Protein AF-A0A523T5A6-F1 (afdb_monomer_lite)

Foldseek 3Di:
DCPLVPDDPVVLVVLLVVLLPDDDPLLCVLLVDPDPDQDSVNSSVSSVPDDSVSSVSSVVSVVVVPDDDVVVVVVVVVVVVPDD

Sequence (84 aa):
MNKLQNMTEKEVDKVKMLLKKVSGIYRKRIAGARQAFLNKEEYEAIVDAADIEKLAKMLRILGFLTQTKVYLFWKRKLKNEKLP

Radius of gyration: 17.13 Å; chains: 1; bounding box: 39×49×30 Å

Secondary structure (DSSP, 8-state):
--TTTTS-HHHHHHHHHHHHH--TTHHHHHHT--SS---HHHHHHHHHT--HHHHHHHHHHHHHHHSPPHHHHHHHHHHHTT--

Structure (mmCIF, N/CA/C/O backbone):
data_AF-A0A523T5A6-F1
#
_entry.id   AF-A0A523T5A6-F1
#
loop_
_atom_site.group_PDB
_atom_site.id
_atom_site.type_symbol
_atom_site.label_atom_id
_atom_site.label_alt_id
_atom_site.label_comp_id
_atom_site.label_asym_id
_atom_site.label_entity_id
_atom_site.label_seq_id
_atom_site.pdbx_PDB_ins_code
_atom_site.Cartn_x
_atom_site.Cartn_y
_atom_site.Cartn_z
_atom_site.occupancy
_atom_site.B_iso_or_equiv
_atom_site.auth_seq_id
_atom_site.auth_comp_id
_atom_site.auth_asym_id
_atom_site.auth_atom_id
_atom_site.pdbx_PDB_model_num
ATOM 1 N N . MET A 1 1 ? -0.274 -1.050 17.693 1.00 51.16 1 MET A N 1
ATOM 2 C CA . MET A 1 1 ? -0.362 -1.237 16.229 1.00 51.16 1 MET A CA 1
ATOM 3 C C . MET A 1 1 ? -1.739 -1.829 15.884 1.00 51.16 1 MET A C 1
ATOM 5 O O . MET A 1 1 ? -1.824 -2.712 15.054 1.00 51.16 1 MET A O 1
ATOM 9 N N . ASN A 1 2 ? -2.836 -1.350 16.499 1.00 60.81 2 ASN A N 1
ATOM 10 C CA . ASN A 1 2 ? -4.082 -2.146 16.598 1.00 60.81 2 ASN A CA 1
ATOM 11 C C . ASN A 1 2 ? -5.285 -1.467 15.919 1.00 60.81 2 ASN A C 1
ATOM 13 O O . ASN A 1 2 ? -6.415 -1.922 16.031 1.00 60.81 2 ASN A O 1
ATOM 17 N N . LYS A 1 3 ? -5.066 -0.344 15.222 1.00 69.19 3 LYS A N 1
ATOM 18 C CA . LYS A 1 3 ? -6.168 0.478 14.704 1.00 69.19 3 LYS A CA 1
ATOM 19 C C . LYS A 1 3 ? -6.920 -0.199 13.553 1.00 69.19 3 LYS A C 1
ATOM 21 O O . LYS A 1 3 ? -8.126 -0.054 13.486 1.00 69.19 3 LYS A O 1
ATOM 26 N N . LEU A 1 4 ? -6.225 -0.976 12.717 1.00 68.81 4 LEU A N 1
ATOM 27 C CA . LEU A 1 4 ? -6.850 -1.778 11.657 1.00 68.81 4 LEU A CA 1
ATOM 28 C C . LEU A 1 4 ? -7.538 -3.047 12.184 1.00 68.81 4 LEU A C 1
ATOM 30 O O . LEU A 1 4 ? -8.487 -3.507 11.570 1.00 68.81 4 LEU A O 1
ATOM 34 N N . GLN A 1 5 ? -7.079 -3.607 13.309 1.00 71.69 5 GLN A N 1
ATOM 35 C CA . GLN A 1 5 ? -7.701 -4.789 13.927 1.00 71.69 5 GLN A CA 1
ATOM 36 C C . GLN A 1 5 ? -9.044 -4.455 14.591 1.00 71.69 5 GLN A C 1
ATOM 38 O O . GLN A 1 5 ? -9.899 -5.321 14.709 1.00 71.69 5 GLN A O 1
ATOM 43 N N . ASN A 1 6 ? -9.234 -3.193 14.984 1.00 80.00 6 ASN A N 1
ATOM 44 C CA . ASN A 1 6 ? -10.468 -2.695 15.594 1.00 80.00 6 ASN A CA 1
ATOM 45 C C . ASN A 1 6 ? -11.416 -2.029 14.577 1.00 80.00 6 ASN A C 1
ATOM 47 O O . ASN A 1 6 ? -12.400 -1.415 14.983 1.00 80.00 6 ASN A O 1
ATOM 51 N N . MET A 1 7 ? -11.092 -2.075 13.281 1.00 81.94 7 MET A N 1
ATOM 52 C CA . MET A 1 7 ? -11.908 -1.483 12.220 1.00 81.94 7 MET A CA 1
ATOM 53 C C . MET A 1 7 ? -12.988 -2.452 11.750 1.00 81.94 7 MET A C 1
ATOM 55 O O . MET A 1 7 ? -12.780 -3.660 11.672 1.00 81.94 7 MET A O 1
ATOM 59 N N . THR A 1 8 ? -14.134 -1.896 11.378 1.00 83.50 8 THR A N 1
ATOM 60 C CA . THR A 1 8 ? -15.193 -2.640 10.693 1.00 83.50 8 THR A CA 1
ATOM 61 C C . THR A 1 8 ? -14.768 -2.996 9.265 1.00 83.50 8 THR A C 1
ATOM 63 O O . THR A 1 8 ? -13.970 -2.286 8.651 1.00 83.50 8 THR A O 1
ATOM 66 N N . GLU A 1 9 ? -15.335 -4.059 8.686 1.00 82.12 9 GLU A N 1
ATOM 67 C CA . GLU A 1 9 ? -15.016 -4.489 7.309 1.00 82.12 9 GLU A CA 1
ATOM 68 C C . GLU A 1 9 ? -15.167 -3.348 6.288 1.00 82.12 9 GLU A C 1
ATOM 70 O O . GLU A 1 9 ? -14.301 -3.142 5.440 1.00 82.12 9 GLU A O 1
ATOM 75 N N . LYS A 1 10 ? -16.191 -2.499 6.452 1.00 84.88 10 LYS A N 1
ATOM 76 C CA . LYS A 1 10 ? -16.423 -1.318 5.600 1.00 84.88 10 LYS A CA 1
ATOM 77 C C . LYS A 1 10 ? -15.294 -0.286 5.669 1.00 84.88 10 LYS A C 1
ATOM 79 O O . LYS A 1 10 ? -15.034 0.424 4.696 1.00 84.88 10 LYS A O 1
ATOM 84 N N . GLU A 1 11 ? -14.650 -0.137 6.822 1.00 83.75 11 GLU A N 1
ATOM 85 C CA . GLU A 1 11 ? -13.511 0.770 6.985 1.00 83.75 11 GLU A CA 1
ATOM 86 C C . GLU A 1 11 ? -12.250 0.185 6.352 1.00 83.75 11 GLU A C 1
ATOM 88 O O . GLU A 1 11 ? -11.501 0.915 5.700 1.00 83.75 11 GLU A O 1
ATOM 93 N N . VAL A 1 12 ? -12.055 -1.130 6.467 1.00 86.06 12 VAL A N 1
ATOM 94 C CA . VAL A 1 12 ? -10.964 -1.844 5.792 1.00 86.06 12 VAL A CA 1
ATOM 95 C C . VAL A 1 12 ? -11.114 -1.748 4.270 1.00 86.06 12 VAL A C 1
ATOM 97 O O . VAL A 1 12 ? -10.137 -1.455 3.579 1.00 86.06 12 VAL A O 1
ATOM 100 N N . ASP A 1 13 ? -12.328 -1.870 3.738 1.00 88.19 13 ASP A N 1
ATOM 101 C CA . ASP A 1 13 ? -12.591 -1.704 2.304 1.00 88.19 13 ASP A CA 1
ATOM 102 C C . ASP A 1 13 ? -12.295 -0.286 1.811 1.00 88.19 13 ASP A C 1
ATOM 104 O O . ASP A 1 13 ? -11.703 -0.099 0.742 1.00 88.19 13 ASP A O 1
ATOM 108 N N . LYS A 1 14 ? -12.617 0.738 2.612 1.00 88.69 14 LYS A N 1
ATOM 109 C CA . LYS A 1 14 ? -12.207 2.119 2.309 1.00 88.69 14 LYS A CA 1
ATOM 110 C C . LYS A 1 14 ? -10.687 2.251 2.248 1.00 88.69 14 LYS A C 1
ATOM 112 O O . LYS A 1 14 ? -10.173 2.916 1.347 1.00 88.69 14 LYS A O 1
ATOM 117 N N . VAL A 1 15 ? -9.961 1.615 3.168 1.00 87.94 15 VAL A N 1
ATOM 118 C CA . VAL A 1 15 ? -8.490 1.599 3.152 1.00 87.94 15 VAL A CA 1
ATOM 119 C C . VAL A 1 15 ? -7.969 0.921 1.883 1.00 87.94 15 VAL A C 1
ATOM 121 O O . VAL A 1 15 ? -7.097 1.485 1.217 1.00 87.94 15 VAL A O 1
ATOM 124 N N . LYS A 1 16 ? -8.531 -0.229 1.492 1.00 89.19 16 LYS A N 1
ATOM 125 C CA . LYS A 1 16 ? -8.179 -0.917 0.240 1.00 89.19 16 LYS A CA 1
ATOM 126 C C . LYS A 1 16 ? -8.429 -0.022 -0.975 1.00 89.19 16 LYS A C 1
ATOM 128 O O . LYS A 1 16 ? -7.523 0.167 -1.784 1.00 89.19 16 LYS A O 1
ATOM 133 N N . MET A 1 17 ? -9.596 0.618 -1.069 1.00 90.25 17 MET A N 1
ATOM 134 C CA . MET A 1 17 ? -9.901 1.579 -2.138 1.00 90.25 17 MET A CA 1
ATOM 135 C C . MET A 1 17 ? -8.878 2.718 -2.223 1.00 90.25 17 MET A C 1
ATOM 137 O O . MET A 1 17 ? -8.462 3.097 -3.319 1.00 90.25 17 MET A O 1
ATOM 141 N N . LEU A 1 18 ? -8.473 3.284 -1.083 1.00 89.19 18 LEU A N 1
ATOM 142 C CA . LEU A 1 18 ? -7.482 4.359 -1.045 1.00 89.19 18 LEU A CA 1
ATOM 143 C C . LEU A 1 18 ? -6.103 3.879 -1.502 1.00 89.19 18 LEU A C 1
ATOM 145 O O . LEU A 1 18 ? -5.448 4.575 -2.277 1.00 89.19 18 LEU A O 1
ATOM 149 N N . LEU A 1 19 ? -5.686 2.680 -1.088 1.00 87.69 19 LEU A N 1
ATOM 150 C CA . LEU A 1 19 ? -4.435 2.078 -1.545 1.00 87.69 19 LEU A CA 1
ATOM 151 C C . LEU A 1 19 ? -4.444 1.837 -3.061 1.00 87.69 19 LEU A C 1
ATOM 153 O O . LEU A 1 19 ? -3.478 2.198 -3.727 1.00 87.69 19 LEU A O 1
ATOM 157 N N . LYS A 1 20 ? -5.551 1.351 -3.640 1.00 88.50 20 LYS A N 1
ATOM 158 C CA . LYS A 1 20 ? -5.687 1.174 -5.102 1.00 88.50 20 LYS A CA 1
ATOM 159 C C . LYS A 1 20 ? -5.555 2.482 -5.891 1.00 88.50 20 LYS A C 1
ATOM 161 O O . LYS A 1 20 ? -5.018 2.492 -7.000 1.00 88.50 20 LYS A O 1
ATOM 166 N N . LYS A 1 21 ? -5.998 3.607 -5.316 1.00 87.88 21 LYS A N 1
ATOM 167 C CA . LYS A 1 21 ? -5.862 4.937 -5.937 1.00 87.88 21 LYS A CA 1
ATOM 168 C C . LYS A 1 21 ? -4.419 5.442 -5.984 1.00 87.88 21 LYS A C 1
ATOM 170 O O . LYS A 1 21 ? -4.138 6.353 -6.763 1.00 87.88 21 LYS A O 1
ATOM 175 N N . VAL A 1 22 ? -3.498 4.867 -5.207 1.00 84.12 22 VAL A N 1
ATOM 176 C CA . VAL A 1 22 ? -2.082 5.245 -5.269 1.00 84.12 22 VAL A CA 1
ATOM 177 C C . VAL A 1 22 ? -1.544 4.939 -6.666 1.00 84.12 22 VAL A C 1
ATOM 179 O O . VAL A 1 22 ? -1.697 3.832 -7.185 1.00 84.12 22 VAL A O 1
ATOM 182 N N . SER A 1 23 ? -0.934 5.932 -7.310 1.00 75.88 23 SER A N 1
ATOM 183 C CA . SER A 1 23 ? -0.488 5.848 -8.701 1.00 75.88 23 SER A CA 1
ATOM 184 C C . SER A 1 23 ? 1.036 5.774 -8.839 1.00 75.88 23 SER A C 1
ATOM 186 O O . SER A 1 23 ? 1.806 6.162 -7.956 1.00 75.88 23 SER A O 1
ATOM 188 N N . GLY A 1 24 ? 1.470 5.251 -9.989 1.00 74.50 24 GLY A N 1
ATOM 189 C CA . GLY A 1 24 ? 2.846 5.356 -10.469 1.00 74.50 24 GLY A CA 1
ATOM 190 C C . GLY A 1 24 ? 3.887 4.572 -9.664 1.00 74.50 24 GLY A C 1
ATOM 191 O O . GLY A 1 24 ? 3.664 3.438 -9.238 1.00 74.50 24 GLY A O 1
ATOM 192 N N . ILE A 1 25 ? 5.052 5.201 -9.480 1.00 73.56 25 ILE A N 1
ATOM 193 C CA . ILE A 1 25 ? 6.303 4.606 -8.969 1.00 73.56 25 ILE A CA 1
ATOM 194 C C . ILE A 1 25 ? 6.148 4.042 -7.542 1.00 73.56 25 ILE A C 1
ATOM 196 O O . ILE A 1 25 ? 6.906 3.164 -7.118 1.00 73.56 25 ILE A O 1
ATOM 200 N N . TYR A 1 26 ? 5.148 4.510 -6.793 1.00 79.75 26 TYR A N 1
ATOM 201 C CA . TYR A 1 26 ? 4.924 4.096 -5.411 1.00 79.75 26 TYR A CA 1
ATOM 202 C C . TYR A 1 26 ? 4.245 2.729 -5.279 1.00 79.75 26 TYR A C 1
ATOM 204 O O . TYR A 1 26 ? 4.490 2.053 -4.281 1.00 79.75 26 TYR A O 1
ATOM 212 N N . ARG A 1 27 ? 3.483 2.266 -6.285 1.00 83.62 27 ARG A N 1
ATOM 213 C CA . ARG A 1 27 ? 2.774 0.968 -6.243 1.00 83.62 27 ARG A CA 1
ATOM 214 C C . ARG A 1 27 ? 3.713 -0.193 -5.945 1.00 83.62 27 ARG A C 1
ATOM 216 O O . ARG A 1 27 ? 3.476 -0.967 -5.024 1.00 83.62 27 ARG A O 1
ATOM 223 N N . LYS A 1 28 ? 4.840 -0.246 -6.657 1.00 82.25 28 LYS A N 1
ATOM 224 C CA . LYS A 1 28 ? 5.864 -1.282 -6.478 1.00 82.25 28 LYS A CA 1
ATOM 225 C C . LYS A 1 28 ? 6.468 -1.264 -5.074 1.00 82.25 28 LYS A C 1
ATOM 227 O O . LYS A 1 28 ? 6.631 -2.311 -4.454 1.00 82.25 28 LYS A O 1
ATOM 232 N N . ARG A 1 29 ? 6.778 -0.069 -4.561 1.00 82.19 29 ARG A N 1
ATOM 233 C CA . ARG A 1 29 ? 7.377 0.098 -3.228 1.00 82.19 29 ARG A CA 1
ATOM 234 C C . ARG A 1 29 ? 6.413 -0.304 -2.118 1.00 82.19 29 ARG A C 1
ATOM 236 O O . ARG A 1 29 ? 6.835 -0.939 -1.162 1.00 82.19 29 ARG A O 1
ATOM 243 N N . ILE A 1 30 ? 5.139 0.046 -2.268 1.00 84.31 30 ILE A N 1
ATOM 244 C CA . ILE A 1 30 ? 4.085 -0.281 -1.305 1.00 84.31 30 ILE A CA 1
ATOM 245 C C . ILE A 1 30 ? 3.784 -1.780 -1.329 1.00 84.31 30 ILE A C 1
ATOM 247 O O . ILE A 1 30 ? 3.705 -2.396 -0.272 1.00 84.31 30 ILE A O 1
ATOM 251 N N . ALA A 1 31 ? 3.684 -2.381 -2.517 1.00 83.19 31 ALA A N 1
ATOM 252 C CA . ALA A 1 31 ? 3.451 -3.815 -2.667 1.00 83.19 31 ALA A CA 1
ATOM 253 C C . ALA A 1 31 ? 4.631 -4.677 -2.188 1.00 83.19 31 ALA A C 1
ATOM 255 O O . ALA A 1 31 ? 4.445 -5.859 -1.908 1.00 83.19 31 ALA A O 1
ATOM 256 N N . GLY A 1 32 ? 5.847 -4.116 -2.121 1.00 77.25 32 GLY A N 1
ATOM 257 C CA . GLY A 1 32 ? 7.062 -4.885 -1.837 1.00 77.25 32 GLY A CA 1
ATOM 258 C C . GLY A 1 32 ? 7.356 -5.943 -2.907 1.00 77.25 32 GLY A C 1
ATOM 259 O O . GLY A 1 32 ? 8.040 -6.926 -2.629 1.00 77.25 32 GLY A O 1
ATOM 260 N N . ALA A 1 33 ? 6.811 -5.767 -4.11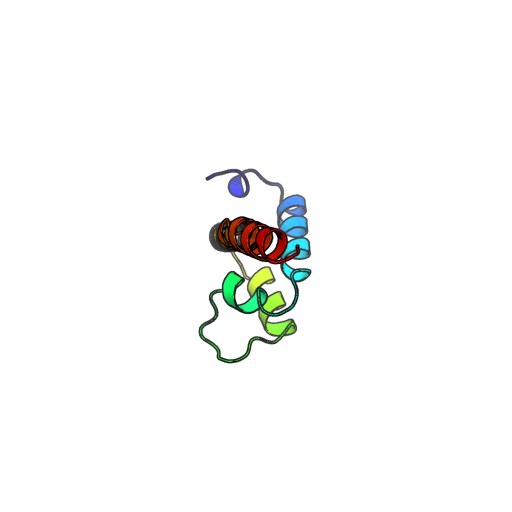5 1.00 76.19 33 ALA A N 1
ATOM 261 C CA . ALA A 1 33 ? 6.909 -6.739 -5.192 1.00 76.19 33 ALA A CA 1
ATOM 262 C C . ALA A 1 33 ? 8.336 -6.782 -5.759 1.00 76.19 33 ALA A C 1
ATOM 264 O O . ALA A 1 33 ? 8.932 -5.748 -6.075 1.00 76.19 33 ALA A O 1
ATOM 265 N N . ARG A 1 34 ? 8.873 -7.998 -5.916 1.00 69.62 34 ARG A N 1
ATOM 266 C CA . ARG A 1 34 ? 10.220 -8.250 -6.461 1.00 69.62 34 ARG A CA 1
ATOM 267 C C . ARG A 1 34 ? 10.276 -8.158 -7.994 1.00 69.62 34 ARG A C 1
ATOM 269 O O . ARG A 1 34 ? 11.364 -8.118 -8.556 1.00 69.62 34 ARG A O 1
ATOM 276 N N . GLN A 1 35 ? 9.119 -8.111 -8.656 1.00 70.00 35 GLN A N 1
ATOM 277 C CA . GLN A 1 35 ? 8.991 -8.043 -10.113 1.00 70.00 35 GLN A CA 1
ATOM 278 C C . GLN A 1 35 ? 9.543 -6.724 -10.674 1.00 70.00 35 GLN A C 1
ATOM 280 O O . GLN A 1 35 ? 9.467 -5.672 -10.034 1.00 70.00 35 GLN A O 1
ATOM 285 N N . ALA A 1 36 ? 10.112 -6.771 -11.882 1.00 66.94 36 ALA A N 1
ATOM 286 C CA . ALA A 1 36 ? 10.664 -5.598 -12.562 1.00 66.94 36 ALA A CA 1
ATOM 287 C C . ALA A 1 36 ? 9.571 -4.555 -12.853 1.00 66.94 36 ALA A C 1
ATOM 289 O O . ALA A 1 36 ? 9.737 -3.388 -12.483 1.00 66.94 36 ALA A O 1
ATOM 290 N N . PHE A 1 37 ? 8.432 -5.015 -13.368 1.00 67.69 37 PHE A N 1
ATOM 291 C CA . PHE A 1 37 ? 7.241 -4.231 -13.675 1.00 67.69 37 PHE A CA 1
ATOM 292 C C . PHE A 1 37 ? 6.066 -4.786 -12.875 1.00 67.69 37 PHE A C 1
ATOM 294 O O . PHE A 1 37 ? 5.962 -5.996 -12.713 1.00 67.69 37 PHE A O 1
ATOM 301 N N . LEU A 1 38 ? 5.244 -3.893 -12.327 1.00 79.50 38 LEU A N 1
ATOM 302 C CA . LEU A 1 38 ? 4.025 -4.256 -11.615 1.00 79.50 38 LEU A CA 1
ATOM 303 C C . LEU A 1 38 ? 2.883 -3.489 -12.266 1.00 79.50 38 LEU A C 1
ATOM 305 O O . LEU A 1 38 ? 2.836 -2.255 -12.183 1.00 79.50 38 LEU A O 1
ATOM 309 N N . ASN A 1 39 ? 1.997 -4.220 -12.930 1.00 84.56 39 ASN A N 1
ATOM 310 C CA . ASN A 1 39 ? 0.860 -3.638 -13.618 1.00 84.56 39 ASN A CA 1
ATOM 311 C C . ASN A 1 39 ? -0.212 -3.201 -12.613 1.00 84.56 39 ASN A C 1
ATOM 313 O O . ASN A 1 39 ? -0.213 -3.579 -11.439 1.00 84.56 39 ASN A O 1
ATOM 317 N N . LYS A 1 40 ? -1.129 -2.338 -13.065 1.00 84.88 40 LYS A N 1
ATOM 318 C CA . LYS A 1 40 ? -2.199 -1.805 -12.208 1.00 84.88 40 LYS A CA 1
ATOM 319 C C . LYS A 1 40 ? -3.091 -2.926 -11.667 1.00 84.88 40 LYS A C 1
ATOM 321 O O . LYS A 1 40 ? -3.370 -2.936 -10.477 1.00 84.88 40 LYS A O 1
ATOM 326 N N . GLU A 1 41 ? -3.491 -3.851 -12.528 1.00 87.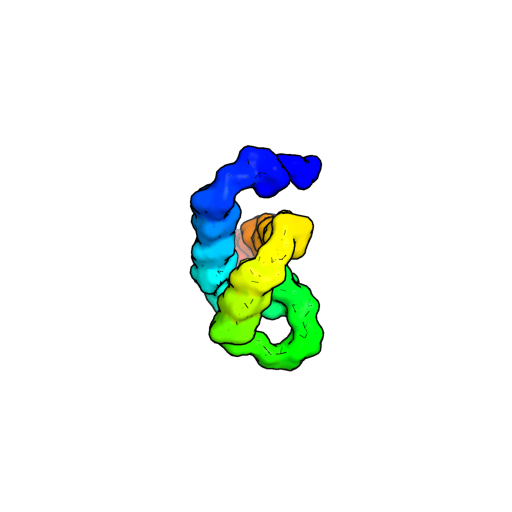06 41 GLU A N 1
ATOM 327 C CA . GLU A 1 41 ? -4.378 -4.969 -12.186 1.00 87.06 41 GLU A CA 1
ATOM 328 C C . GLU A 1 41 ? -3.728 -5.908 -11.163 1.00 87.06 41 GLU A C 1
ATOM 330 O O . GLU A 1 41 ? -4.339 -6.244 -10.153 1.00 87.06 41 GLU A O 1
ATOM 335 N N . GLU A 1 42 ? -2.448 -6.238 -11.356 1.00 87.06 42 GLU A N 1
ATOM 336 C CA . GLU A 1 42 ? -1.671 -7.044 -10.406 1.00 87.06 42 GLU A CA 1
ATOM 337 C C . GLU A 1 42 ? -1.562 -6.355 -9.043 1.00 87.06 42 GLU A C 1
ATOM 339 O O . GLU A 1 42 ? -1.698 -6.988 -7.997 1.00 87.06 42 GLU A O 1
ATOM 344 N N . TYR A 1 43 ? -1.343 -5.037 -9.038 1.00 87.25 43 TYR A N 1
ATOM 345 C CA . TYR A 1 43 ? -1.309 -4.260 -7.805 1.00 87.25 43 TYR A CA 1
ATOM 346 C C . TYR A 1 43 ? -2.660 -4.268 -7.082 1.00 87.25 43 TYR A C 1
ATOM 348 O O . TYR A 1 43 ? -2.698 -4.465 -5.869 1.00 87.25 43 TYR A O 1
ATOM 356 N N . GLU A 1 44 ? -3.760 -4.071 -7.807 1.00 90.00 44 GLU A N 1
ATOM 357 C CA . GLU A 1 44 ? -5.102 -4.099 -7.223 1.00 90.00 44 GLU A CA 1
ATOM 358 C C . GLU A 1 44 ? -5.429 -5.478 -6.639 1.00 90.00 44 GLU A C 1
ATOM 360 O O . GLU A 1 44 ? -5.894 -5.541 -5.501 1.00 90.00 44 GLU A O 1
ATOM 365 N N . ALA A 1 45 ? -5.065 -6.561 -7.333 1.00 89.75 45 ALA A N 1
ATOM 366 C CA . ALA A 1 45 ? -5.207 -7.926 -6.831 1.00 89.75 45 ALA A CA 1
ATOM 367 C C . ALA A 1 45 ? -4.385 -8.170 -5.551 1.00 89.75 45 ALA A C 1
ATOM 369 O O . ALA A 1 45 ? -4.875 -8.780 -4.601 1.00 89.75 45 ALA A O 1
ATOM 370 N N . ILE A 1 46 ? -3.154 -7.646 -5.477 1.00 88.69 46 ILE A N 1
ATOM 371 C CA . ILE A 1 46 ? -2.323 -7.725 -4.264 1.00 88.69 46 ILE A CA 1
ATOM 372 C C . ILE A 1 46 ? -2.976 -6.983 -3.091 1.00 88.69 46 ILE A C 1
ATOM 374 O O . ILE A 1 46 ? -2.875 -7.449 -1.956 1.00 88.69 46 ILE A O 1
ATOM 378 N N . VAL A 1 47 ? -3.605 -5.831 -3.340 1.00 89.31 47 VAL A N 1
ATOM 379 C CA . VAL A 1 47 ? -4.298 -5.046 -2.306 1.00 89.31 47 VAL A CA 1
ATOM 380 C C . VAL A 1 47 ? -5.572 -5.752 -1.838 1.00 89.31 47 VAL A C 1
ATOM 382 O O . VAL A 1 47 ? -5.864 -5.746 -0.642 1.00 89.31 47 VAL A O 1
ATOM 385 N N . ASP A 1 48 ? -6.306 -6.395 -2.745 1.00 90.00 48 ASP A N 1
ATOM 386 C CA . ASP A 1 48 ? -7.518 -7.143 -2.402 1.00 90.00 48 ASP A CA 1
ATOM 387 C C . ASP A 1 48 ? -7.218 -8.382 -1.564 1.00 90.00 48 ASP A C 1
ATOM 389 O O . ASP A 1 48 ? -7.881 -8.601 -0.546 1.00 90.00 48 ASP A O 1
ATOM 393 N N . ALA A 1 49 ? -6.178 -9.126 -1.944 1.00 89.31 49 ALA A N 1
ATOM 394 C CA . ALA A 1 49 ? -5.718 -10.327 -1.253 1.00 89.31 49 ALA A CA 1
ATOM 395 C C . ALA A 1 49 ? -4.891 -10.040 0.017 1.00 89.31 49 ALA A C 1
ATOM 397 O O . ALA A 1 49 ? -4.458 -10.974 0.690 1.00 89.31 49 ALA A O 1
ATOM 398 N N . ALA A 1 50 ? -4.607 -8.773 0.338 1.00 88.06 50 ALA A N 1
ATOM 399 C CA . ALA A 1 50 ? -3.814 -8.422 1.510 1.00 88.06 50 ALA A CA 1
ATOM 400 C C . ALA A 1 50 ? -4.605 -8.617 2.811 1.00 88.06 50 ALA A C 1
ATOM 402 O O . ALA A 1 50 ? -5.726 -8.124 2.960 1.00 88.06 50 ALA A O 1
ATOM 403 N N . ASP A 1 51 ? -3.966 -9.283 3.773 1.00 88.12 51 ASP A N 1
ATOM 404 C CA . ASP A 1 51 ? -4.432 -9.357 5.152 1.00 88.12 51 ASP A CA 1
ATOM 405 C C . ASP A 1 51 ? -4.215 -8.027 5.900 1.00 88.12 51 ASP A C 1
ATOM 407 O O . ASP A 1 51 ? -3.586 -7.079 5.412 1.00 88.12 51 ASP A O 1
ATOM 411 N N . ILE A 1 52 ? -4.753 -7.950 7.118 1.00 86.88 52 ILE A N 1
ATOM 412 C CA . ILE A 1 52 ? -4.697 -6.747 7.956 1.00 86.88 52 ILE A CA 1
ATOM 413 C C . ILE A 1 52 ? -3.247 -6.320 8.244 1.00 86.88 52 ILE A C 1
ATOM 415 O O . ILE A 1 52 ? -2.940 -5.124 8.213 1.00 86.88 52 ILE A O 1
ATOM 419 N N . GLU A 1 53 ? -2.338 -7.266 8.491 1.00 86.31 53 GLU A N 1
ATOM 420 C CA . GLU A 1 53 ? -0.927 -6.958 8.754 1.00 86.31 53 GLU A CA 1
ATOM 421 C C . GLU A 1 53 ? -0.222 -6.383 7.525 1.00 86.31 53 GLU A C 1
ATOM 423 O O . GLU A 1 53 ? 0.513 -5.391 7.610 1.00 86.31 53 GLU A O 1
ATOM 428 N N . LYS A 1 54 ? -0.470 -6.963 6.353 1.00 87.44 54 LYS A N 1
ATOM 429 C CA . LYS A 1 54 ? 0.097 -6.516 5.086 1.00 87.44 54 LYS A CA 1
ATOM 430 C C . LYS A 1 54 ? -0.453 -5.149 4.700 1.00 87.44 54 LYS A C 1
ATOM 432 O O . LYS A 1 54 ? 0.334 -4.293 4.293 1.00 87.44 54 LYS A O 1
ATOM 437 N N . LEU A 1 55 ? -1.741 -4.885 4.924 1.00 89.06 55 LEU A N 1
ATOM 438 C CA . LEU A 1 55 ? -2.331 -3.549 4.772 1.00 89.06 55 LEU A CA 1
ATOM 439 C C . LEU A 1 55 ? -1.685 -2.527 5.721 1.00 89.06 55 LEU A C 1
ATOM 441 O O . LEU A 1 55 ? -1.334 -1.423 5.296 1.00 89.06 55 LEU A O 1
ATOM 445 N N . ALA A 1 56 ? -1.439 -2.894 6.983 1.00 88.38 56 ALA A N 1
ATOM 446 C CA . ALA A 1 56 ? -0.739 -2.032 7.938 1.00 88.38 56 ALA A CA 1
ATOM 447 C C . ALA A 1 56 ? 0.682 -1.690 7.462 1.00 88.38 56 ALA A C 1
ATOM 449 O O . ALA A 1 56 ? 1.122 -0.537 7.532 1.00 88.38 56 ALA A O 1
ATOM 450 N N . LYS A 1 57 ? 1.399 -2.684 6.929 1.00 89.06 57 LYS A N 1
ATOM 451 C CA . LYS A 1 57 ? 2.744 -2.511 6.373 1.00 89.06 57 LYS A CA 1
ATOM 452 C C . LYS A 1 57 ? 2.737 -1.615 5.135 1.00 89.06 57 LYS A C 1
ATOM 454 O O . LYS A 1 57 ? 3.578 -0.721 5.036 1.00 89.06 57 LYS A O 1
ATOM 459 N N . MET A 1 58 ? 1.773 -1.799 4.234 1.00 90.12 58 MET A N 1
ATOM 460 C CA . MET A 1 58 ? 1.574 -0.942 3.061 1.00 90.12 58 MET A CA 1
ATOM 461 C C . MET A 1 58 ? 1.346 0.519 3.463 1.00 90.12 58 MET A C 1
ATOM 463 O O . MET A 1 58 ? 2.008 1.410 2.929 1.00 90.12 58 MET A O 1
ATOM 467 N N . LEU A 1 59 ? 0.479 0.771 4.449 1.00 88.69 59 LEU A N 1
ATOM 468 C CA . LEU A 1 59 ? 0.224 2.117 4.970 1.00 88.69 59 LEU A CA 1
ATOM 469 C C . LEU A 1 59 ? 1.459 2.741 5.623 1.00 88.69 59 LEU A C 1
ATOM 471 O O . LEU A 1 59 ? 1.730 3.923 5.420 1.00 88.69 59 LEU A O 1
ATOM 475 N N . ARG A 1 60 ? 2.249 1.957 6.364 1.00 88.56 60 ARG A N 1
ATOM 476 C CA . ARG A 1 60 ? 3.511 2.432 6.947 1.00 88.56 60 ARG A CA 1
ATOM 477 C C . ARG A 1 60 ? 4.499 2.876 5.868 1.00 88.56 60 ARG A C 1
ATOM 479 O O . ARG A 1 60 ? 5.114 3.933 5.998 1.00 88.56 60 ARG A O 1
ATOM 486 N N . ILE A 1 61 ? 4.650 2.080 4.809 1.00 88.19 61 ILE A N 1
ATOM 487 C CA . ILE A 1 61 ? 5.521 2.415 3.675 1.00 88.19 61 ILE A CA 1
ATOM 488 C C . ILE A 1 61 ? 5.001 3.666 2.967 1.00 88.19 61 ILE A C 1
ATOM 490 O O . ILE A 1 61 ? 5.786 4.566 2.679 1.00 88.19 61 ILE A O 1
ATOM 494 N N . LEU A 1 62 ? 3.691 3.752 2.729 1.00 87.25 62 LEU A N 1
ATOM 495 C CA . LEU A 1 62 ? 3.069 4.928 2.130 1.00 87.25 62 LEU A CA 1
ATOM 496 C C . LEU A 1 62 ? 3.351 6.188 2.960 1.00 87.25 62 LEU A C 1
ATOM 498 O O . LEU A 1 62 ? 3.843 7.162 2.403 1.00 87.25 62 LEU A O 1
ATOM 502 N N . GLY A 1 63 ? 3.144 6.142 4.280 1.00 86.31 63 GLY A N 1
ATOM 503 C CA . GLY A 1 63 ? 3.429 7.261 5.184 1.00 86.31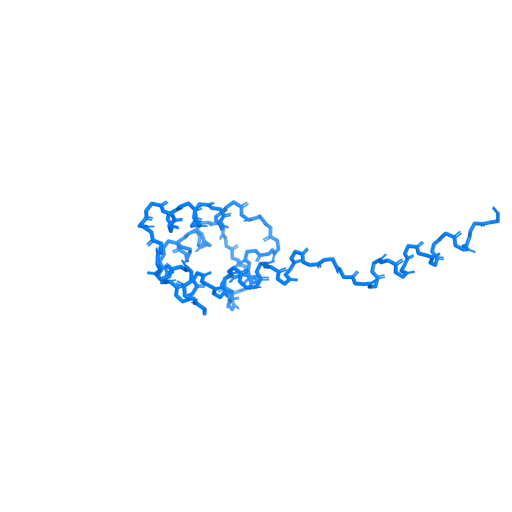 63 GLY A CA 1
ATOM 504 C C . GLY 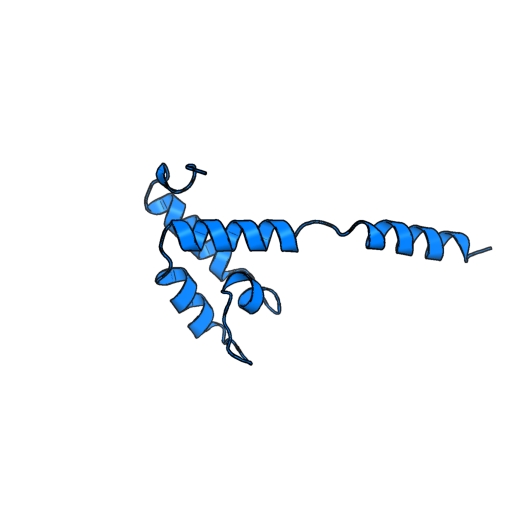A 1 63 ? 4.884 7.735 5.102 1.00 86.31 63 GLY A C 1
ATOM 505 O O . GLY A 1 63 ? 5.150 8.932 4.989 1.00 86.31 63 GLY A O 1
ATOM 506 N N . PHE A 1 64 ? 5.830 6.793 5.058 1.00 85.75 64 PHE A N 1
ATOM 507 C CA . PHE A 1 64 ? 7.248 7.103 4.871 1.00 85.75 64 PHE A CA 1
ATOM 508 C C . PHE A 1 64 ? 7.549 7.723 3.497 1.00 85.75 64 PHE A C 1
ATOM 510 O O . PHE A 1 64 ? 8.380 8.623 3.385 1.00 85.75 64 PHE A O 1
ATOM 517 N N . LEU A 1 65 ? 6.881 7.262 2.436 1.00 83.94 65 LEU A N 1
ATOM 518 C CA . LEU A 1 65 ? 7.057 7.793 1.081 1.00 83.94 65 LEU A CA 1
ATOM 519 C C . LEU A 1 65 ? 6.454 9.191 0.914 1.00 83.94 65 LEU A C 1
ATOM 521 O O . LEU A 1 65 ? 7.015 9.994 0.171 1.00 83.94 65 LEU A O 1
ATOM 525 N N . THR A 1 66 ? 5.348 9.482 1.601 1.00 81.75 66 THR A N 1
ATOM 526 C CA . THR A 1 66 ? 4.704 10.804 1.599 1.00 81.75 66 THR A CA 1
ATOM 527 C C . THR A 1 66 ? 5.437 11.830 2.454 1.00 81.75 66 THR A C 1
ATOM 529 O O . THR A 1 66 ? 5.185 13.025 2.324 1.00 81.75 66 THR A O 1
ATOM 532 N N . GLN A 1 67 ? 6.343 11.391 3.331 1.00 81.94 67 GLN A N 1
ATOM 533 C CA . GLN A 1 67 ? 7.070 12.297 4.205 1.00 81.94 67 GLN A CA 1
ATOM 534 C C . GLN A 1 67 ? 7.999 13.208 3.392 1.00 81.94 67 GLN A C 1
ATOM 536 O O . GLN A 1 67 ? 8.857 12.752 2.629 1.00 81.94 67 GLN A O 1
ATOM 541 N N . THR A 1 68 ? 7.855 14.518 3.592 1.00 76.44 68 THR A N 1
ATOM 542 C CA . THR A 1 68 ? 8.716 15.521 2.964 1.00 76.44 68 THR A CA 1
ATOM 543 C C . THR A 1 68 ? 10.160 15.319 3.402 1.00 76.44 68 THR A C 1
ATOM 545 O O . THR A 1 68 ? 10.481 15.306 4.590 1.00 76.44 68 THR A O 1
ATOM 548 N N . LYS A 1 69 ? 11.058 15.165 2.430 1.00 79.81 69 LYS A N 1
ATOM 549 C CA . LYS A 1 69 ? 12.475 14.925 2.702 1.00 79.81 69 LYS A CA 1
ATOM 550 C C . LYS A 1 69 ? 13.192 16.242 2.996 1.00 79.81 69 LYS A C 1
ATOM 552 O O . LYS A 1 69 ? 13.134 17.166 2.188 1.00 79.81 69 LYS A O 1
ATOM 557 N N . VAL A 1 70 ? 13.908 16.308 4.123 1.00 74.56 70 VAL A N 1
ATOM 558 C CA . VAL A 1 70 ? 14.554 17.537 4.636 1.00 74.56 70 VAL A CA 1
ATOM 559 C C . VAL A 1 70 ? 15.509 18.180 3.624 1.00 74.56 70 VAL A C 1
ATOM 561 O O . VAL A 1 70 ? 15.540 19.400 3.483 1.00 74.56 70 VAL A O 1
ATOM 564 N N . TYR A 1 71 ? 16.217 17.371 2.830 1.00 74.75 71 TYR A N 1
ATOM 565 C CA . TYR A 1 71 ? 17.124 17.880 1.796 1.00 74.75 71 TYR A CA 1
ATOM 566 C C . TYR A 1 71 ? 16.423 18.727 0.723 1.00 74.75 71 TYR A C 1
ATOM 568 O O . TYR A 1 71 ? 17.073 19.535 0.064 1.00 74.75 71 TYR A O 1
ATOM 576 N N . LEU A 1 72 ? 15.110 18.566 0.523 1.00 69.31 72 LEU A N 1
ATOM 577 C CA . LEU A 1 72 ? 14.356 19.404 -0.410 1.00 69.31 72 LEU A CA 1
ATOM 578 C C . LEU A 1 72 ? 14.251 20.843 0.107 1.00 69.31 72 LEU A C 1
ATOM 580 O O . LEU A 1 72 ? 14.305 21.774 -0.695 1.00 69.31 72 LEU A O 1
ATOM 584 N N . PHE A 1 73 ? 14.195 21.041 1.429 1.00 73.88 73 PHE A N 1
ATOM 585 C CA . PHE A 1 73 ? 14.262 22.371 2.037 1.00 73.88 73 PHE A CA 1
ATOM 586 C C . PHE A 1 73 ? 15.662 22.978 1.904 1.00 73.88 73 PHE A C 1
ATOM 588 O O . PHE A 1 73 ? 15.792 24.138 1.516 1.00 73.88 73 PHE A O 1
ATOM 595 N N . TRP A 1 74 ? 16.716 2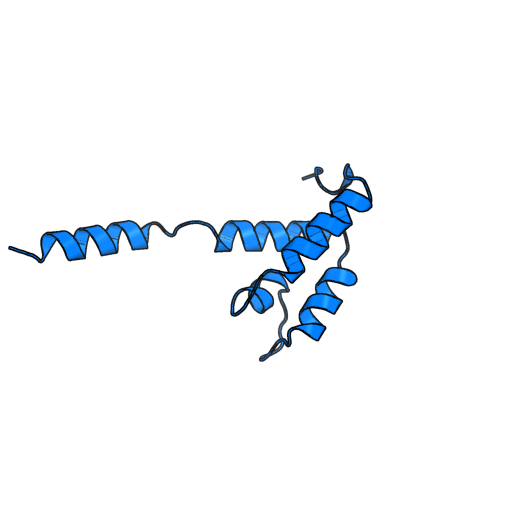2.191 2.136 1.00 76.94 74 TRP A N 1
ATOM 596 C CA . TRP A 1 74 ? 18.100 22.671 2.014 1.00 76.94 74 TRP A CA 1
ATOM 597 C C . TRP A 1 74 ? 18.462 23.043 0.570 1.00 76.94 74 TRP A C 1
ATOM 599 O O . TRP A 1 74 ? 19.043 24.098 0.328 1.00 76.94 74 TRP A O 1
ATOM 609 N N . LYS A 1 75 ? 18.032 22.243 -0.415 1.00 69.62 75 LYS A N 1
ATOM 610 C CA . LYS A 1 75 ? 18.216 22.556 -1.842 1.00 69.62 75 LYS A CA 1
ATOM 611 C C . LYS A 1 75 ? 17.484 23.834 -2.258 1.00 69.62 75 LYS A C 1
ATOM 613 O O . LYS A 1 75 ? 17.970 24.560 -3.122 1.00 69.62 75 LYS A O 1
ATOM 618 N N . ARG A 1 76 ? 16.321 24.111 -1.660 1.00 69.62 76 ARG A N 1
ATOM 619 C CA . ARG A 1 76 ? 15.566 25.343 -1.918 1.00 69.62 76 ARG A CA 1
ATOM 620 C C . ARG A 1 76 ? 16.296 26.567 -1.362 1.00 69.62 76 ARG A C 1
ATOM 622 O O . ARG A 1 76 ? 16.387 27.562 -2.069 1.00 69.62 76 ARG A O 1
ATOM 629 N N . LYS A 1 77 ? 16.894 26.465 -0.168 1.00 67.31 77 LYS A N 1
ATOM 630 C CA . LYS A 1 77 ? 17.720 27.537 0.414 1.00 67.31 77 LYS A CA 1
ATOM 631 C C . LYS A 1 77 ? 18.947 27.855 -0.455 1.00 67.31 77 LYS A C 1
ATOM 633 O O . LYS A 1 77 ? 19.138 29.006 -0.822 1.00 67.31 77 LYS A O 1
ATOM 638 N N . LEU A 1 78 ? 19.677 26.830 -0.902 1.00 61.56 78 LEU A N 1
ATOM 639 C CA . LEU A 1 78 ? 20.851 26.992 -1.777 1.00 61.56 78 LEU A CA 1
ATOM 640 C C . LEU A 1 78 ? 20.526 27.563 -3.169 1.00 61.56 78 LEU A C 1
ATOM 642 O O . LEU A 1 78 ? 21.396 28.144 -3.810 1.00 61.56 78 LEU A O 1
ATOM 646 N N . LYS A 1 79 ? 19.297 27.378 -3.672 1.00 59.34 79 LYS A N 1
ATOM 647 C CA . LYS A 1 79 ? 18.842 28.046 -4.904 1.00 59.34 79 LYS A CA 1
ATOM 648 C C . LYS A 1 79 ? 18.525 29.525 -4.679 1.00 59.34 79 LYS A C 1
ATOM 650 O O . LYS A 1 79 ? 18.759 30.315 -5.583 1.00 59.34 79 LYS A O 1
ATOM 655 N N . ASN A 1 80 ? 18.011 29.878 -3.503 1.00 59.16 80 ASN A N 1
ATOM 656 C CA . ASN A 1 80 ? 17.628 31.250 -3.174 1.00 59.16 80 ASN A CA 1
ATOM 657 C C . ASN A 1 80 ? 18.832 32.131 -2.790 1.00 59.16 80 ASN A C 1
ATOM 659 O O . ASN A 1 80 ? 18.762 33.333 -2.981 1.00 59.16 80 ASN A O 1
ATOM 663 N N . GLU A 1 81 ? 19.939 31.552 -2.310 1.00 57.78 81 GLU A N 1
ATOM 664 C CA . GLU A 1 81 ? 21.212 32.264 -2.052 1.00 57.78 81 GLU A CA 1
ATOM 665 C C . GLU A 1 81 ? 22.060 32.498 -3.320 1.00 57.78 81 GLU A C 1
ATOM 667 O O . GLU A 1 81 ? 23.081 33.175 -3.263 1.00 57.78 81 GLU A O 1
ATOM 672 N N . LYS A 1 82 ? 21.668 31.931 -4.471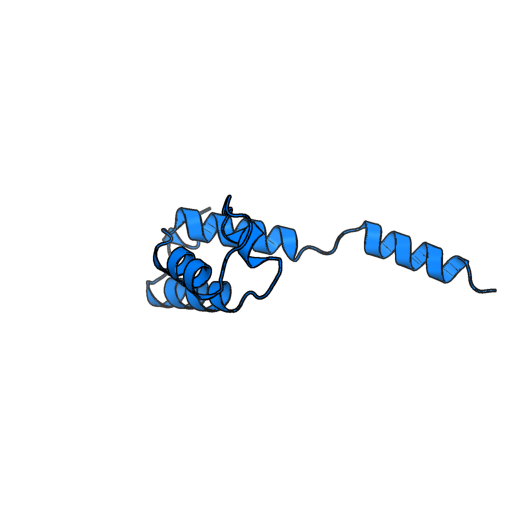 1.00 56.94 82 LYS A N 1
ATOM 673 C CA . LYS A 1 82 ? 22.374 32.081 -5.761 1.00 56.94 82 LYS A CA 1
ATOM 674 C C . LYS A 1 82 ? 21.737 33.102 -6.710 1.00 56.94 82 LYS A C 1
ATOM 676 O O . LYS A 1 82 ? 22.098 33.133 -7.885 1.00 56.94 82 LYS A O 1
ATOM 681 N N . LEU A 1 83 ? 20.798 33.909 -6.228 1.00 49.75 83 LEU A N 1
ATOM 682 C CA . LEU A 1 83 ? 20.285 35.070 -6.952 1.00 49.75 83 LEU A CA 1
ATOM 683 C C . LEU A 1 83 ? 20.846 36.332 -6.273 1.00 49.75 83 LEU A C 1
ATOM 685 O O . LEU A 1 83 ? 20.667 36.441 -5.059 1.00 49.75 83 LEU A O 1
ATOM 689 N N . PRO A 1 84 ? 21.563 37.213 -7.002 1.00 53.38 84 PRO A N 1
ATOM 690 C CA . PRO A 1 84 ? 21.905 38.544 -6.503 1.00 53.38 84 PRO A CA 1
ATOM 691 C C . PRO A 1 84 ? 20.649 39.387 -6.249 1.00 53.38 84 PRO A C 1
ATOM 693 O O . PRO A 1 84 ? 19.626 39.152 -6.937 1.00 53.38 84 PRO A O 1
#

pLDDT: mean 79.47, std 10.43, range [49.75, 90.25]